Protein AF-A0A0H1ARW0-F1 (afdb_monomer)

Sequence (116 aa):
MEFYGIDRARVIGNCDSQGLGRAGSALSTLRAWNRIRPEHVVELLDKADAAVRADARSLAVRLSRMPWHIQRTVAPALGTNRLVSNAREIAIGSAGRTYVLHCTEGSALTLERISA

Structure (mmCIF, N/CA/C/O backbone):
data_AF-A0A0H1ARW0-F1
#
_entry.id   AF-A0A0H1ARW0-F1
#
loop_
_atom_site.group_PDB
_atom_site.id
_atom_site.type_symbol
_atom_site.label_atom_id
_atom_site.label_alt_id
_atom_site.label_comp_id
_atom_site.label_asym_id
_atom_site.label_entity_id
_atom_site.label_seq_id
_atom_site.pdbx_PDB_ins_code
_atom_site.Cartn_x
_atom_site.Cartn_y
_atom_site.Cartn_z
_atom_site.occupancy
_atom_site.B_iso_or_equiv
_atom_site.auth_seq_id
_atom_site.auth_comp_id
_atom_site.auth_asym_id
_atom_site.auth_atom_id
_atom_site.pdbx_PDB_model_num
ATOM 1 N N . MET A 1 1 ? -2.288 -12.479 -10.396 1.00 62.78 1 MET A N 1
ATOM 2 C CA . MET A 1 1 ? -3.498 -11.628 -10.450 1.00 62.78 1 MET A CA 1
ATOM 3 C C . MET A 1 1 ? -3.053 -10.180 -10.426 1.00 62.78 1 MET A C 1
ATOM 5 O O . MET A 1 1 ? -2.286 -9.824 -9.540 1.00 62.78 1 MET A O 1
ATOM 9 N N . GLU A 1 2 ? -3.499 -9.361 -11.369 1.00 75.06 2 GLU A N 1
ATOM 10 C CA . GLU A 1 2 ? -3.063 -7.964 -11.509 1.00 75.06 2 GLU A CA 1
ATOM 11 C C . GLU A 1 2 ? -3.939 -7.006 -10.685 1.00 75.06 2 GLU A C 1
ATOM 13 O O . GLU A 1 2 ? -5.113 -7.293 -10.442 1.00 75.06 2 GLU A O 1
ATOM 18 N N . PHE A 1 3 ? -3.369 -5.893 -10.220 1.00 75.69 3 PHE A N 1
ATOM 19 C CA . PHE A 1 3 ? -4.089 -4.787 -9.573 1.00 75.69 3 PHE A CA 1
ATOM 20 C C . PHE A 1 3 ? -3.746 -3.481 -10.279 1.00 75.69 3 PHE A C 1
ATOM 22 O O . PHE A 1 3 ? -2.584 -3.230 -10.566 1.00 75.69 3 PHE A O 1
ATOM 29 N N . TYR A 1 4 ? -4.742 -2.670 -10.637 1.00 79.19 4 TYR A N 1
ATOM 30 C CA . TYR A 1 4 ? -4.543 -1.461 -11.458 1.00 79.19 4 TYR A CA 1
ATOM 31 C C . TYR A 1 4 ? -3.784 -1.679 -12.792 1.00 79.19 4 TYR A C 1
ATOM 33 O O . TYR A 1 4 ? -3.185 -0.735 -13.314 1.00 79.19 4 TYR A O 1
ATOM 41 N N . GLY A 1 5 ? -3.801 -2.900 -13.350 1.00 80.19 5 GLY A N 1
ATOM 42 C CA . GLY A 1 5 ? -2.991 -3.281 -14.521 1.00 80.19 5 GLY A CA 1
ATOM 43 C C . GLY A 1 5 ? -1.500 -3.479 -14.210 1.00 80.19 5 GLY A C 1
ATOM 44 O O . GLY A 1 5 ? -0.655 -3.340 -15.090 1.00 80.19 5 GLY A O 1
ATOM 45 N N . ILE A 1 6 ? -1.172 -3.718 -12.939 1.00 83.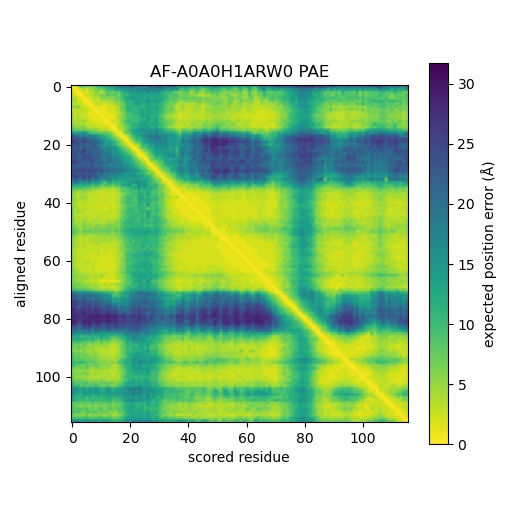00 6 ILE A N 1
ATOM 46 C CA . ILE A 1 6 ? 0.174 -3.957 -12.426 1.00 83.00 6 ILE A CA 1
ATOM 47 C C . ILE A 1 6 ? 0.235 -5.398 -11.930 1.00 83.00 6 ILE A C 1
ATOM 49 O O . ILE A 1 6 ? -0.620 -5.845 -11.157 1.00 83.00 6 ILE A O 1
ATOM 53 N N . ASP A 1 7 ? 1.273 -6.123 -12.336 1.00 84.81 7 ASP A N 1
ATOM 54 C CA . ASP A 1 7 ? 1.489 -7.483 -11.865 1.00 84.81 7 ASP A CA 1
ATOM 55 C C . ASP A 1 7 ? 1.858 -7.499 -10.371 1.00 84.81 7 ASP A C 1
ATOM 57 O O . ASP A 1 7 ? 2.892 -6.967 -9.954 1.00 84.81 7 ASP A O 1
ATOM 61 N N . ARG A 1 8 ? 0.994 -8.117 -9.549 1.00 84.25 8 ARG A N 1
ATOM 62 C CA . ARG A 1 8 ? 1.209 -8.230 -8.096 1.00 84.25 8 ARG A CA 1
ATOM 63 C C . ARG A 1 8 ? 2.512 -8.964 -7.782 1.00 84.25 8 ARG A C 1
ATOM 65 O O . ARG A 1 8 ? 3.231 -8.544 -6.880 1.00 84.25 8 ARG A O 1
ATOM 72 N N . ALA A 1 9 ? 2.817 -10.039 -8.512 1.00 82.12 9 ALA A N 1
ATOM 73 C CA . ALA A 1 9 ? 3.997 -10.858 -8.248 1.00 82.12 9 ALA A CA 1
ATOM 74 C C . ALA A 1 9 ? 5.290 -10.074 -8.507 1.00 82.12 9 ALA A C 1
ATOM 76 O O . ALA A 1 9 ? 6.219 -10.156 -7.709 1.00 82.12 9 ALA A O 1
ATOM 77 N N . ARG A 1 10 ? 5.315 -9.233 -9.545 1.00 83.81 10 ARG A N 1
ATOM 78 C CA . ARG A 1 10 ? 6.409 -8.301 -9.828 1.00 83.81 10 ARG A CA 1
ATOM 79 C C . ARG A 1 10 ? 6.596 -7.279 -8.712 1.00 83.81 10 ARG A C 1
ATOM 81 O O . ARG A 1 10 ? 7.724 -7.049 -8.294 1.00 83.81 10 ARG A O 1
ATOM 88 N N . VAL A 1 11 ? 5.515 -6.678 -8.207 1.00 84.38 11 VAL A N 1
ATOM 89 C CA . VAL A 1 11 ? 5.612 -5.718 -7.091 1.00 84.38 11 VAL A CA 1
ATOM 90 C C . VAL A 1 11 ? 6.170 -6.392 -5.841 1.00 84.38 11 VAL A C 1
ATOM 92 O O . VAL A 1 11 ? 7.070 -5.845 -5.212 1.00 84.38 11 VAL A O 1
ATOM 95 N N . ILE A 1 12 ? 5.686 -7.588 -5.502 1.00 83.75 12 ILE A N 1
ATOM 96 C CA . ILE A 1 12 ? 6.183 -8.362 -4.356 1.00 83.75 12 ILE A CA 1
ATOM 97 C C . ILE A 1 12 ? 7.650 -8.764 -4.563 1.00 83.75 12 ILE A C 1
ATOM 99 O O . ILE A 1 12 ? 8.447 -8.636 -3.641 1.00 83.75 12 ILE A O 1
ATOM 103 N N . GLY A 1 13 ? 8.019 -9.194 -5.772 1.00 82.12 13 GLY A N 1
ATOM 104 C CA . GLY A 1 13 ? 9.380 -9.609 -6.120 1.00 82.12 13 GLY A CA 1
ATOM 105 C C . GLY A 1 13 ? 10.411 -8.479 -6.084 1.00 82.12 13 GLY A C 1
ATOM 106 O O . GLY A 1 13 ? 11.575 -8.736 -5.805 1.00 82.12 13 GLY A O 1
ATOM 107 N N . ASN A 1 14 ? 9.990 -7.229 -6.293 1.00 84.75 14 ASN A N 1
ATOM 108 C CA . ASN A 1 14 ? 10.853 -6.055 -6.124 1.00 84.75 14 ASN A CA 1
ATOM 109 C C . ASN A 1 14 ? 11.056 -5.653 -4.652 1.00 84.75 14 ASN A C 1
ATOM 111 O O . ASN A 1 14 ? 11.781 -4.694 -4.375 1.00 84.75 14 ASN A O 1
ATOM 115 N N . CYS A 1 15 ? 10.387 -6.319 -3.708 1.00 83.12 15 CYS A N 1
ATOM 116 C CA . CYS A 1 15 ? 10.553 -6.025 -2.297 1.00 83.12 15 CYS A CA 1
ATOM 117 C C . CYS A 1 15 ? 11.833 -6.687 -1.768 1.00 83.12 15 CYS A C 1
ATOM 119 O O . CYS A 1 15 ? 11.885 -7.900 -1.589 1.00 83.12 15 CYS A O 1
ATOM 121 N N . ASP A 1 16 ? 12.838 -5.881 -1.443 1.00 75.19 16 ASP A N 1
ATOM 122 C CA . ASP A 1 16 ? 14.126 -6.310 -0.880 1.00 75.19 16 ASP A CA 1
ATOM 123 C C . ASP A 1 16 ? 14.052 -6.561 0.642 1.00 75.19 16 ASP A C 1
ATOM 125 O O . ASP A 1 16 ? 15.052 -6.749 1.328 1.00 75.19 16 ASP A O 1
ATOM 129 N N . SER A 1 17 ? 12.845 -6.562 1.223 1.00 63.72 17 SER A N 1
ATOM 130 C CA . SER A 1 17 ? 12.669 -6.796 2.661 1.00 63.72 17 SER A CA 1
ATOM 131 C C . SER A 1 17 ? 12.912 -8.262 3.005 1.00 63.72 17 SER A C 1
ATOM 133 O O . SER A 1 17 ? 11.985 -9.074 3.024 1.00 63.72 17 SER A O 1
ATOM 135 N N . GLN A 1 18 ? 14.159 -8.610 3.320 1.00 50.19 18 GLN A N 1
ATOM 136 C CA . GLN A 1 18 ? 14.490 -9.891 3.934 1.00 50.19 18 GLN A CA 1
ATOM 137 C C . GLN A 1 18 ? 13.845 -9.998 5.328 1.00 50.19 18 GLN A C 1
ATOM 139 O O . GLN A 1 18 ? 14.379 -9.550 6.335 1.00 50.19 18 GLN A O 1
ATOM 144 N N . GLY A 1 19 ? 12.682 -10.651 5.373 1.00 50.69 19 GLY A N 1
ATOM 145 C CA . GLY A 1 19 ? 12.224 -11.427 6.524 1.00 50.69 19 GLY A CA 1
ATOM 146 C C . GLY A 1 19 ? 11.516 -10.674 7.649 1.00 50.69 19 GLY A C 1
ATOM 147 O O . GLY A 1 19 ? 12.111 -10.391 8.680 1.00 50.69 19 GLY A O 1
ATOM 148 N N . LEU A 1 20 ? 10.188 -10.541 7.554 1.00 49.62 20 LEU A N 1
ATOM 149 C CA . LEU A 1 20 ? 9.325 -10.340 8.726 1.00 49.62 20 LEU A CA 1
ATOM 150 C C . LEU A 1 20 ? 8.020 -11.150 8.607 1.00 49.62 20 LEU A C 1
ATOM 152 O O . LEU A 1 20 ? 6.958 -10.628 8.295 1.00 49.62 20 LEU A O 1
ATOM 156 N N . GLY A 1 21 ? 8.089 -12.455 8.894 1.00 43.59 21 GLY A N 1
ATOM 157 C CA . GLY A 1 21 ? 6.921 -13.290 9.229 1.00 43.59 21 GLY A CA 1
ATOM 158 C C . GLY A 1 21 ? 6.893 -14.661 8.555 1.00 43.59 21 GLY A C 1
ATOM 159 O O . GLY A 1 21 ? 7.537 -14.848 7.537 1.00 43.59 21 GLY A O 1
ATOM 160 N N . ARG A 1 22 ? 6.155 -15.638 9.101 1.00 43.09 22 ARG A N 1
ATOM 161 C CA . ARG A 1 22 ? 5.888 -16.944 8.452 1.00 43.09 22 ARG A CA 1
ATOM 162 C C . ARG A 1 22 ? 4.872 -16.777 7.316 1.00 43.09 22 ARG A C 1
ATOM 164 O O . ARG A 1 22 ? 4.011 -15.906 7.402 1.00 43.09 22 ARG A O 1
ATOM 171 N N . ALA A 1 23 ? 4.980 -17.600 6.275 1.00 42.78 23 ALA A N 1
ATOM 172 C CA . ALA A 1 23 ? 4.009 -17.645 5.184 1.00 42.78 23 ALA A CA 1
ATOM 173 C C . ALA A 1 23 ? 2.638 -18.112 5.714 1.00 42.78 23 ALA A C 1
ATOM 175 O O . ALA A 1 23 ? 2.588 -19.066 6.489 1.00 42.78 23 ALA A O 1
ATOM 176 N N . GLY A 1 24 ? 1.548 -17.444 5.315 1.00 46.88 24 GLY A N 1
ATOM 177 C CA . GLY A 1 24 ? 0.181 -17.953 5.505 1.00 46.88 24 GLY A CA 1
ATOM 178 C C . GLY A 1 24 ? -0.707 -17.290 6.567 1.00 46.88 24 GLY A C 1
ATOM 179 O O . GLY A 1 24 ? -1.763 -17.840 6.863 1.00 46.88 24 GLY A O 1
ATOM 180 N N . SER A 1 25 ? -0.351 -16.137 7.146 1.00 46.81 25 SER A N 1
ATOM 181 C CA . SER A 1 25 ? -1.285 -15.435 8.044 1.00 46.81 25 SER A CA 1
ATOM 182 C C . SER A 1 25 ? -2.167 -14.478 7.251 1.00 46.81 25 SER A C 1
ATOM 184 O O . SER A 1 25 ? -1.674 -13.484 6.731 1.00 46.81 25 SER A O 1
ATOM 186 N N . ALA A 1 26 ? -3.468 -14.756 7.197 1.00 50.66 26 ALA A N 1
ATOM 187 C CA . ALA A 1 26 ? -4.460 -13.786 6.755 1.00 50.66 26 ALA A CA 1
ATOM 188 C C . ALA A 1 26 ? -4.344 -12.491 7.585 1.00 50.66 26 ALA A C 1
ATOM 190 O O . ALA A 1 26 ? -4.073 -12.539 8.792 1.00 50.66 26 ALA A O 1
ATOM 191 N N . LEU A 1 27 ? -4.600 -11.347 6.942 1.00 51.72 27 LEU A N 1
ATOM 192 C CA . LEU A 1 27 ? -4.641 -9.997 7.533 1.00 51.72 27 LEU A CA 1
ATOM 193 C C . LEU A 1 27 ? -5.594 -9.854 8.734 1.00 51.72 27 LEU A C 1
ATOM 195 O O . LEU A 1 27 ? -5.574 -8.848 9.434 1.00 51.72 27 LEU A O 1
ATOM 199 N N . SER A 1 28 ? -6.409 -10.872 8.998 1.00 47.84 28 SER A N 1
ATOM 200 C CA . SER A 1 28 ? -7.492 -10.892 9.978 1.00 47.84 28 SER A CA 1
ATOM 201 C C . SER A 1 28 ? -7.050 -10.970 11.442 1.00 47.84 28 SER A C 1
ATOM 203 O O . SER A 1 28 ? -7.901 -10.893 12.323 1.00 47.84 28 SER A O 1
ATOM 205 N N . THR A 1 29 ? -5.762 -11.168 11.748 1.00 43.91 29 THR A N 1
ATOM 206 C CA . THR A 1 29 ? -5.346 -11.425 13.138 1.00 43.91 29 THR A CA 1
ATOM 207 C C . THR A 1 29 ? -4.527 -10.274 13.711 1.00 43.91 29 THR A C 1
ATOM 209 O O . THR A 1 29 ? -3.351 -10.103 13.391 1.00 43.91 29 THR A O 1
ATOM 212 N N . LEU A 1 30 ? -5.151 -9.558 14.651 1.00 45.38 30 LEU A N 1
ATOM 213 C CA . LEU A 1 30 ? -4.684 -8.432 15.483 1.00 45.38 30 LEU A CA 1
ATOM 214 C C . LEU A 1 30 ? -3.260 -8.548 16.094 1.00 45.38 30 LEU A C 1
ATOM 216 O O . LEU A 1 30 ? -2.760 -7.593 16.676 1.00 45.38 30 LEU A O 1
ATOM 220 N N . ARG A 1 31 ? -2.565 -9.690 15.971 1.00 45.94 31 ARG A N 1
ATOM 221 C CA . ARG A 1 31 ? -1.204 -9.936 16.499 1.00 45.94 31 ARG A CA 1
ATOM 222 C C . ARG A 1 31 ? -0.094 -9.979 15.438 1.00 45.94 31 ARG A C 1
ATOM 224 O O . ARG A 1 31 ? 1.075 -10.099 15.800 1.00 45.94 31 ARG A O 1
ATOM 231 N N . ALA A 1 32 ? -0.420 -9.893 14.146 1.00 49.38 32 ALA A N 1
ATOM 232 C CA . ALA A 1 32 ? 0.549 -10.068 13.058 1.00 49.38 32 ALA A CA 1
ATOM 233 C C . ALA A 1 32 ? 1.263 -8.774 12.608 1.00 49.38 32 ALA A C 1
ATOM 235 O O . ALA A 1 32 ? 2.177 -8.851 11.796 1.00 49.38 32 ALA A O 1
ATOM 236 N N . TRP A 1 33 ? 0.922 -7.596 13.148 1.00 53.53 33 TRP A N 1
ATOM 237 C CA . TRP A 1 33 ? 1.434 -6.301 12.653 1.00 53.53 33 TRP A CA 1
ATOM 238 C C . TRP A 1 33 ? 2.924 -6.031 12.926 1.00 53.53 33 TRP A C 1
ATOM 240 O O . TRP A 1 33 ? 3.533 -5.236 12.224 1.00 53.53 33 TRP A O 1
ATOM 250 N N . ASN A 1 34 ? 3.567 -6.772 13.838 1.00 55.25 34 ASN A N 1
ATOM 251 C CA . ASN A 1 34 ? 5.041 -6.819 13.920 1.00 55.25 34 ASN A CA 1
ATOM 252 C C . ASN A 1 34 ? 5.693 -7.509 12.699 1.00 55.25 34 ASN A C 1
ATOM 254 O O . ASN A 1 34 ? 6.914 -7.634 12.629 1.00 55.25 34 ASN A O 1
ATOM 258 N N . ARG A 1 35 ? 4.883 -8.043 11.778 1.00 65.19 35 ARG A N 1
ATOM 259 C CA . ARG A 1 35 ? 5.275 -8.904 10.659 1.00 65.19 35 ARG A CA 1
ATOM 260 C C . ARG A 1 35 ? 4.529 -8.498 9.383 1.00 65.19 35 ARG A C 1
ATOM 262 O O . ARG A 1 35 ? 3.843 -9.310 8.762 1.00 65.19 35 ARG A O 1
ATOM 269 N N . ILE A 1 36 ? 4.621 -7.215 9.023 1.00 74.00 36 ILE A N 1
ATOM 270 C CA . ILE A 1 36 ? 4.142 -6.734 7.722 1.00 74.00 36 ILE A CA 1
ATOM 271 C C . ILE A 1 36 ? 5.003 -7.348 6.632 1.00 74.00 36 ILE A C 1
ATOM 273 O O . ILE A 1 36 ? 6.230 -7.279 6.675 1.00 74.00 36 ILE A O 1
ATOM 277 N N . ARG A 1 37 ? 4.329 -7.952 5.659 1.00 76.62 37 ARG A N 1
ATOM 278 C CA . ARG A 1 37 ? 4.939 -8.544 4.481 1.00 76.62 37 ARG A CA 1
ATOM 279 C C . ARG A 1 37 ? 4.548 -7.731 3.244 1.00 76.62 37 ARG A C 1
ATOM 281 O O . ARG A 1 37 ? 3.529 -7.032 3.286 1.00 76.62 37 ARG A O 1
ATOM 288 N N . PRO A 1 38 ? 5.314 -7.809 2.146 1.00 80.69 38 PRO A N 1
ATOM 289 C CA . PRO A 1 38 ? 4.988 -7.092 0.919 1.00 80.69 38 PRO A CA 1
ATOM 290 C C . PRO A 1 38 ? 3.587 -7.389 0.379 1.00 80.69 38 PRO A C 1
ATOM 292 O O . PRO A 1 38 ? 2.950 -6.492 -0.167 1.00 80.69 38 PRO A O 1
ATOM 295 N N . GLU A 1 39 ? 3.068 -8.602 0.577 1.00 82.81 39 GLU A N 1
ATOM 296 C CA . GLU A 1 39 ? 1.721 -8.974 0.137 1.00 82.81 39 GLU A CA 1
ATOM 297 C C . GLU A 1 39 ? 0.642 -8.128 0.829 1.00 82.81 39 GLU A C 1
ATOM 299 O O . GLU A 1 39 ? -0.316 -7.706 0.186 1.00 82.81 39 GLU A O 1
ATOM 304 N N . HIS A 1 40 ? 0.829 -7.806 2.114 1.00 80.81 40 HIS A N 1
ATOM 305 C CA . HIS A 1 40 ? -0.100 -6.968 2.876 1.00 80.81 40 HIS A CA 1
ATOM 306 C C . HIS A 1 40 ? -0.115 -5.525 2.372 1.00 80.81 40 HIS A C 1
ATOM 308 O O . HIS A 1 40 ? -1.172 -4.907 2.290 1.00 80.81 40 HIS A O 1
ATOM 314 N N . VAL A 1 41 ? 1.051 -4.991 2.004 1.00 83.06 41 VAL A N 1
ATOM 315 C CA . VAL A 1 41 ? 1.154 -3.653 1.410 1.00 83.06 41 VAL A CA 1
ATOM 316 C C . VAL A 1 41 ? 0.421 -3.612 0.074 1.00 83.06 41 VAL A C 1
ATOM 318 O O . VAL A 1 41 ? -0.355 -2.696 -0.175 1.00 83.06 41 VAL A O 1
ATOM 321 N N . VAL A 1 42 ? 0.633 -4.615 -0.779 1.00 86.38 42 VAL A N 1
ATOM 322 C CA . VAL A 1 42 ? -0.045 -4.698 -2.077 1.00 86.38 42 VAL A CA 1
ATOM 323 C C . VAL A 1 42 ? -1.558 -4.821 -1.902 1.00 86.38 42 VAL A C 1
ATOM 325 O O . VAL A 1 42 ? -2.298 -4.150 -2.617 1.00 86.38 42 VAL A O 1
ATOM 328 N N . GLU A 1 43 ? -2.025 -5.611 -0.931 1.00 85.19 43 GLU A N 1
ATOM 329 C CA . GLU A 1 43 ? -3.453 -5.709 -0.619 1.00 85.19 43 GLU A CA 1
ATOM 330 C C . GLU A 1 43 ? -4.036 -4.370 -0.137 1.00 85.19 43 GLU A C 1
ATOM 332 O O . GLU A 1 43 ? -5.131 -4.003 -0.554 1.00 85.19 43 GLU A O 1
ATOM 337 N N . LEU A 1 44 ? -3.301 -3.599 0.672 1.00 84.75 44 LEU A N 1
ATOM 338 C CA . LEU A 1 44 ? -3.737 -2.268 1.114 1.00 84.75 44 LEU A CA 1
ATOM 339 C C . LEU A 1 44 ? -3.831 -1.259 -0.029 1.00 84.75 44 LEU A C 1
ATOM 341 O O . LEU A 1 44 ? -4.762 -0.460 -0.067 1.00 84.75 44 LEU A O 1
ATOM 345 N N . LEU A 1 45 ? -2.886 -1.299 -0.969 1.00 86.62 45 LEU A N 1
ATOM 346 C CA . LEU A 1 45 ? -2.926 -0.434 -2.148 1.00 86.62 45 LEU A CA 1
ATOM 347 C C . LEU A 1 45 ? -4.087 -0.812 -3.076 1.00 86.62 45 LEU A C 1
ATOM 349 O O . LEU A 1 45 ? -4.737 0.064 -3.646 1.00 86.62 45 LEU A O 1
ATOM 353 N N . ASP A 1 46 ? -4.363 -2.106 -3.220 1.00 86.25 46 ASP A N 1
ATOM 354 C CA . ASP A 1 46 ? -5.475 -2.625 -4.019 1.00 86.25 46 ASP A CA 1
ATOM 355 C C . ASP A 1 46 ? -6.8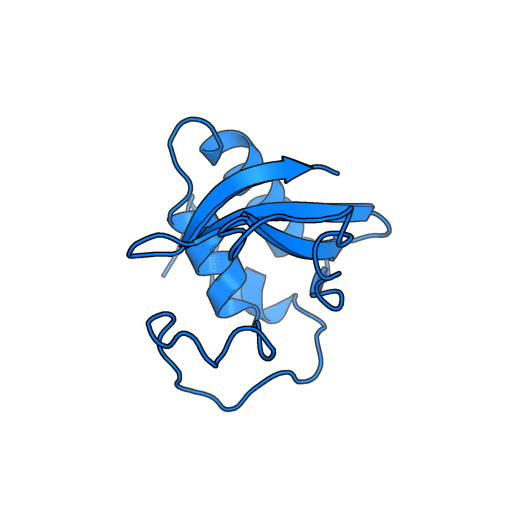44 -2.288 -3.408 1.00 86.25 46 ASP A C 1
ATOM 357 O O . ASP A 1 46 ? -7.753 -1.871 -4.123 1.00 86.25 46 ASP A O 1
ATOM 361 N N . LYS A 1 47 ? -6.973 -2.387 -2.080 1.00 85.31 47 LYS A N 1
ATOM 362 C CA . LYS A 1 47 ? -8.197 -2.057 -1.332 1.00 85.31 47 LYS A CA 1
ATOM 363 C C . LYS A 1 47 ? -8.329 -0.576 -0.974 1.00 85.31 47 LYS A C 1
ATOM 365 O O . LYS A 1 47 ? -9.225 -0.220 -0.216 1.00 85.31 47 LYS A O 1
ATOM 370 N N . ALA A 1 48 ? -7.460 0.285 -1.501 1.00 84.62 48 ALA A N 1
ATOM 371 C CA . ALA A 1 48 ? -7.507 1.711 -1.224 1.00 84.62 48 ALA A CA 1
ATOM 372 C C . ALA A 1 48 ? -8.851 2.332 -1.653 1.00 84.62 48 ALA A C 1
ATOM 374 O O . ALA A 1 48 ? -9.358 2.107 -2.766 1.00 84.62 48 ALA A O 1
ATOM 375 N N . ASP A 1 49 ? -9.398 3.164 -0.770 1.00 83.31 49 ASP A N 1
ATOM 376 C CA . ASP A 1 49 ? -10.602 3.940 -1.033 1.00 83.31 49 ASP A CA 1
ATOM 377 C C . ASP A 1 49 ? -10.427 4.892 -2.214 1.00 83.31 49 ASP A C 1
ATOM 379 O O . ASP A 1 49 ? -9.317 5.279 -2.586 1.00 83.31 49 ASP A O 1
ATOM 383 N N . ALA A 1 50 ? -11.546 5.308 -2.813 1.00 82.75 50 ALA A N 1
ATOM 384 C CA . ALA A 1 50 ? -11.538 6.166 -3.999 1.00 82.75 50 ALA A CA 1
ATOM 385 C C . ALA A 1 50 ? -10.738 7.467 -3.795 1.00 82.75 50 ALA A C 1
ATOM 387 O O . ALA A 1 50 ? -10.092 7.927 -4.735 1.00 82.75 50 ALA A O 1
ATOM 388 N N . ALA A 1 51 ? -10.736 8.005 -2.571 1.00 82.38 51 ALA A N 1
ATOM 389 C CA . ALA A 1 51 ? -9.999 9.210 -2.201 1.00 82.38 51 ALA A CA 1
ATOM 390 C C . ALA A 1 51 ? -8.470 9.048 -2.295 1.00 82.38 51 ALA A C 1
ATOM 392 O O . ALA A 1 51 ? -7.785 9.999 -2.649 1.00 82.38 51 ALA A O 1
ATOM 393 N N . VAL A 1 52 ? -7.940 7.848 -2.027 1.00 86.25 52 VAL A N 1
ATOM 394 C CA . VAL A 1 52 ? -6.489 7.562 -1.971 1.00 86.25 52 VAL A CA 1
ATOM 395 C C . VAL A 1 52 ? -6.042 6.679 -3.138 1.00 86.25 52 VAL A C 1
ATOM 397 O O . VAL A 1 52 ? -4.858 6.424 -3.338 1.00 86.25 52 VAL A O 1
ATOM 400 N N . ARG A 1 53 ? -6.982 6.212 -3.965 1.00 87.38 53 ARG A N 1
ATOM 401 C CA . ARG A 1 53 ? -6.726 5.295 -5.081 1.00 87.38 53 ARG A CA 1
ATOM 402 C C . ARG A 1 53 ? -5.699 5.829 -6.077 1.00 87.38 53 ARG A C 1
ATOM 404 O O . ARG A 1 53 ? -4.911 5.050 -6.611 1.00 87.38 53 ARG A O 1
ATOM 411 N N . ALA A 1 54 ? -5.701 7.135 -6.343 1.00 86.38 54 ALA A N 1
ATOM 412 C CA . ALA A 1 54 ? -4.745 7.759 -7.257 1.00 86.38 54 ALA A CA 1
ATOM 413 C C . ALA A 1 54 ? -3.305 7.685 -6.714 1.00 86.38 54 ALA A C 1
ATOM 415 O O . ALA A 1 54 ? -2.388 7.284 -7.441 1.00 86.38 54 ALA A O 1
ATOM 416 N N . ASP A 1 55 ? -3.118 7.989 -5.429 1.00 87.00 55 ASP A N 1
ATOM 417 C CA . ASP A 1 55 ? -1.831 7.869 -4.743 1.00 87.00 55 ASP A CA 1
ATOM 418 C C . ASP A 1 55 ? -1.404 6.407 -4.611 1.00 87.00 55 ASP A C 1
ATOM 420 O O . ASP A 1 55 ? -0.262 6.063 -4.917 1.00 87.00 55 ASP A O 1
ATOM 424 N N . ALA A 1 56 ? -2.336 5.520 -4.253 1.00 88.19 56 ALA A N 1
ATOM 425 C CA . ALA A 1 56 ? -2.084 4.090 -4.132 1.00 88.19 56 ALA A CA 1
ATOM 426 C C . ALA A 1 56 ? -1.632 3.482 -5.465 1.00 88.19 56 ALA A C 1
ATOM 428 O O . ALA A 1 56 ? -0.660 2.726 -5.509 1.00 88.19 56 ALA A O 1
ATOM 429 N N . ARG A 1 57 ? -2.275 3.869 -6.574 1.00 89.69 57 ARG A N 1
ATOM 430 C CA . ARG A 1 57 ? -1.868 3.475 -7.926 1.00 89.69 57 ARG A CA 1
ATOM 431 C C . ARG A 1 57 ? -0.488 4.023 -8.279 1.00 89.69 57 ARG A C 1
ATOM 433 O O . ARG A 1 57 ? 0.338 3.285 -8.809 1.00 89.69 57 ARG A O 1
ATOM 440 N N . SER A 1 58 ? -0.224 5.296 -7.996 1.00 89.06 58 SER A N 1
ATOM 441 C CA . SER A 1 58 ? 1.066 5.931 -8.297 1.00 89.06 58 SER A CA 1
ATOM 442 C C . SER A 1 58 ? 2.213 5.273 -7.530 1.00 89.06 58 SER A C 1
ATOM 444 O O . SER A 1 58 ? 3.272 4.993 -8.102 1.00 89.06 58 SER A O 1
ATOM 446 N N . LEU A 1 59 ? 1.981 4.957 -6.254 1.00 88.25 59 LEU A N 1
ATOM 447 C CA . LEU A 1 59 ? 2.915 4.205 -5.432 1.00 88.25 59 LEU A CA 1
ATOM 448 C C . LEU A 1 59 ? 3.097 2.787 -5.983 1.00 88.25 59 LEU A C 1
ATOM 450 O O . LEU A 1 59 ? 4.227 2.385 -6.233 1.00 88.25 59 LEU A O 1
ATOM 454 N N . ALA A 1 60 ? 2.019 2.063 -6.286 1.00 88.75 60 ALA A N 1
ATOM 455 C CA . ALA A 1 60 ? 2.086 0.718 -6.859 1.00 88.75 60 ALA A CA 1
ATOM 456 C C . ALA A 1 60 ? 2.902 0.655 -8.162 1.00 88.75 60 ALA A C 1
ATOM 458 O O . ALA A 1 60 ? 3.740 -0.234 -8.327 1.00 88.75 60 ALA A O 1
ATOM 459 N N . VAL A 1 61 ? 2.720 1.622 -9.072 1.00 90.00 61 VAL A N 1
ATOM 460 C CA . VAL A 1 61 ? 3.516 1.712 -10.309 1.00 90.00 61 VAL A CA 1
ATOM 461 C C . VAL A 1 61 ? 4.996 1.872 -9.978 1.00 90.00 61 VAL A C 1
ATOM 463 O O . VAL A 1 61 ? 5.836 1.215 -10.594 1.00 90.00 61 VAL A O 1
ATOM 466 N N . ARG A 1 62 ? 5.335 2.704 -8.991 1.00 89.00 62 ARG A N 1
ATOM 467 C CA . ARG A 1 62 ? 6.721 2.892 -8.552 1.00 89.00 62 ARG A CA 1
ATOM 468 C C . ARG A 1 62 ? 7.308 1.609 -7.967 1.00 89.00 62 ARG A C 1
ATOM 470 O O . ARG A 1 62 ? 8.365 1.186 -8.427 1.00 89.00 62 ARG A O 1
ATOM 477 N N . LEU A 1 63 ? 6.603 0.957 -7.042 1.00 88.81 63 LEU A N 1
ATOM 478 C CA . LEU A 1 63 ? 7.040 -0.305 -6.429 1.00 88.81 63 LEU A CA 1
ATOM 479 C C . LEU A 1 63 ? 7.190 -1.431 -7.475 1.00 88.81 63 LEU A C 1
ATOM 481 O O . LEU A 1 63 ? 8.039 -2.306 -7.343 1.00 88.81 63 LEU A O 1
ATOM 485 N N . SER A 1 64 ? 6.420 -1.388 -8.5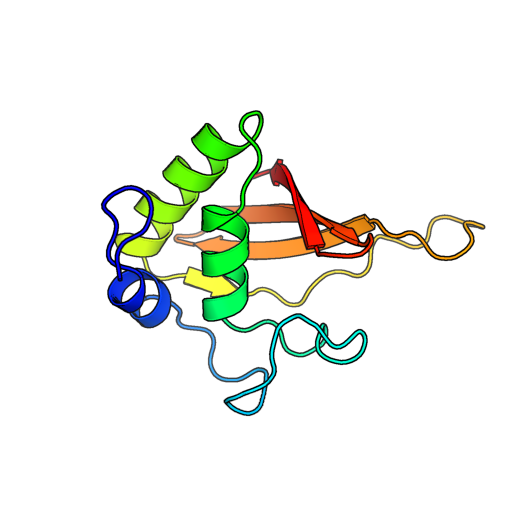68 1.00 88.62 64 SER A N 1
ATOM 486 C CA . SER A 1 64 ? 6.546 -2.346 -9.681 1.00 88.62 64 SER A CA 1
ATOM 487 C C . SER A 1 64 ? 7.786 -2.148 -10.558 1.00 88.62 64 SER A C 1
ATOM 489 O O . SER A 1 64 ? 8.168 -3.059 -11.294 1.00 88.62 64 SER A O 1
ATOM 491 N N . ARG A 1 65 ? 8.405 -0.964 -10.505 1.00 87.75 65 ARG A N 1
ATOM 492 C CA . ARG A 1 65 ? 9.543 -0.577 -11.355 1.00 87.75 65 ARG A CA 1
ATOM 493 C C . ARG A 1 65 ? 10.853 -0.457 -10.591 1.00 87.75 65 ARG A C 1
ATOM 495 O O . ARG A 1 65 ? 11.908 -0.509 -11.210 1.00 87.75 65 ARG A O 1
ATOM 502 N N . MET A 1 66 ? 10.786 -0.233 -9.284 1.00 86.38 66 MET A N 1
ATOM 503 C CA . MET A 1 66 ? 11.941 0.058 -8.445 1.00 86.38 66 MET A CA 1
ATOM 504 C C . MET A 1 66 ? 11.981 -0.892 -7.251 1.00 86.38 66 MET A C 1
ATOM 506 O O . MET A 1 66 ? 10.919 -1.233 -6.721 1.00 86.38 66 MET A O 1
ATOM 510 N N . PRO A 1 67 ? 13.184 -1.272 -6.787 1.00 84.94 67 PRO A N 1
ATOM 511 C CA . PRO A 1 67 ? 13.316 -2.005 -5.545 1.00 84.94 67 PRO A CA 1
ATOM 512 C C . PRO A 1 67 ? 12.772 -1.169 -4.388 1.00 84.94 67 PRO A C 1
ATOM 514 O O . PRO A 1 67 ? 12.890 0.067 -4.354 1.00 84.94 67 PRO A O 1
ATOM 517 N N . TRP A 1 68 ? 12.144 -1.849 -3.442 1.00 88.00 68 TRP A N 1
ATOM 518 C CA . TRP A 1 68 ? 11.540 -1.212 -2.284 1.00 88.00 68 TRP A CA 1
ATOM 519 C C . TRP A 1 68 ? 11.645 -2.096 -1.052 1.00 88.00 68 TRP A C 1
ATOM 521 O O . TRP A 1 68 ? 11.882 -3.293 -1.152 1.00 88.00 68 TRP A O 1
ATOM 531 N N . HIS A 1 69 ? 11.479 -1.513 0.126 1.00 84.94 69 HIS A N 1
ATOM 532 C CA . HIS A 1 69 ? 11.476 -2.256 1.375 1.00 84.94 69 HIS A CA 1
ATOM 533 C C . HIS A 1 69 ? 10.516 -1.641 2.389 1.00 84.94 69 HIS A C 1
ATOM 535 O O . HIS A 1 69 ? 10.239 -0.442 2.370 1.00 84.94 69 HIS A O 1
ATOM 541 N N . ILE A 1 70 ? 10.011 -2.472 3.291 1.00 82.69 70 ILE A N 1
ATOM 542 C CA . ILE A 1 70 ? 9.194 -2.061 4.422 1.00 82.69 70 ILE A CA 1
ATOM 543 C C . ILE A 1 70 ? 10.149 -1.623 5.525 1.00 82.69 70 ILE A C 1
ATOM 545 O O . ILE A 1 70 ? 10.975 -2.398 6.006 1.00 82.69 70 ILE A O 1
ATOM 549 N N . GLN A 1 71 ? 10.042 -0.364 5.922 1.00 78.31 71 GLN A N 1
ATOM 550 C CA . GLN A 1 71 ? 10.773 0.162 7.062 1.00 78.31 71 GLN A CA 1
ATOM 551 C C . GLN A 1 71 ? 10.008 -0.180 8.341 1.00 78.31 71 GLN A C 1
ATOM 553 O O . GLN A 1 71 ? 8.777 -0.262 8.347 1.00 78.31 71 GLN A O 1
ATOM 558 N N . ARG A 1 72 ? 10.746 -0.421 9.433 1.00 64.88 72 ARG A N 1
ATOM 559 C CA . ARG A 1 72 ? 10.157 -0.770 10.731 1.00 64.88 72 ARG A CA 1
ATOM 560 C C . ARG A 1 72 ? 9.119 0.293 11.096 1.00 64.88 72 ARG A C 1
ATOM 562 O O . ARG A 1 72 ? 9.460 1.465 11.217 1.00 64.88 72 ARG A O 1
ATOM 569 N N . THR A 1 73 ? 7.866 -0.136 11.238 1.00 60.94 73 THR A N 1
ATOM 570 C CA . THR A 1 73 ? 6.724 0.707 11.605 1.00 60.94 73 THR A CA 1
ATOM 571 C C . THR A 1 73 ? 7.074 1.504 12.856 1.00 60.94 73 THR A C 1
ATOM 573 O O . THR A 1 73 ? 7.294 0.920 13.922 1.00 60.94 73 THR A O 1
ATOM 576 N N . VAL A 1 74 ? 7.168 2.826 12.723 1.00 49.47 74 VAL A N 1
ATOM 577 C CA . VAL A 1 74 ? 7.324 3.722 13.866 1.00 49.47 74 VAL A CA 1
ATOM 578 C C . VAL A 1 74 ? 5.984 3.690 14.590 1.00 49.47 74 VAL A C 1
ATOM 580 O O . VAL A 1 74 ? 4.948 3.965 13.989 1.00 49.47 74 VAL A O 1
ATOM 583 N N . ALA A 1 75 ? 5.971 3.262 15.854 1.00 50.78 75 ALA A N 1
ATOM 584 C CA . ALA A 1 75 ? 4.772 3.417 16.667 1.00 50.78 75 ALA A CA 1
ATOM 585 C C . ALA A 1 75 ? 4.405 4.910 16.653 1.00 50.78 75 ALA A C 1
ATOM 587 O O . ALA A 1 75 ? 5.315 5.720 16.855 1.00 50.78 75 ALA A O 1
ATOM 588 N N . PRO A 1 76 ? 3.134 5.286 16.405 1.00 51.38 76 PRO A N 1
ATOM 589 C CA . PRO A 1 76 ? 2.747 6.690 16.413 1.00 51.38 76 PRO A CA 1
ATOM 590 C C . PRO A 1 76 ? 3.225 7.285 17.736 1.00 51.38 76 PRO A C 1
ATOM 592 O O . PRO A 1 76 ? 2.960 6.708 18.795 1.00 51.38 76 PRO A O 1
ATOM 595 N N . ALA A 1 77 ? 4.018 8.358 17.660 1.00 46.59 77 ALA A N 1
ATOM 596 C CA . ALA A 1 77 ? 4.646 8.970 18.822 1.00 46.59 77 ALA A CA 1
ATOM 597 C C . ALA A 1 77 ? 3.573 9.182 19.898 1.00 46.59 77 ALA A C 1
ATOM 599 O O . ALA A 1 77 ? 2.611 9.920 19.686 1.00 46.59 77 ALA A O 1
ATOM 600 N N . LEU A 1 78 ? 3.703 8.464 21.018 1.00 46.50 78 LEU A N 1
ATOM 601 C CA . LEU A 1 78 ? 2.775 8.498 22.146 1.00 46.50 78 LEU A CA 1
ATOM 602 C C . LEU A 1 78 ? 2.905 9.850 22.857 1.00 46.50 78 LEU A C 1
ATOM 604 O O . LEU A 1 78 ? 3.479 9.961 23.936 1.00 46.50 78 LEU A O 1
ATOM 608 N N . GLY A 1 79 ? 2.370 10.893 22.229 1.00 43.72 79 GLY A N 1
ATOM 609 C CA . GLY A 1 79 ? 1.996 12.126 22.893 1.00 43.72 79 GLY A CA 1
ATOM 610 C C . GLY A 1 79 ? 0.786 11.831 23.767 1.00 43.72 79 GLY A C 1
ATOM 611 O O . GLY A 1 79 ? -0.327 11.719 23.269 1.00 43.72 79 GLY A O 1
ATOM 612 N N . THR A 1 80 ? 1.057 11.622 25.051 1.00 45.72 80 THR A N 1
ATOM 613 C CA . THR A 1 80 ? 0.176 11.849 26.202 1.00 45.72 80 THR A CA 1
ATOM 614 C C . THR A 1 80 ? -1.314 11.514 25.995 1.00 45.72 80 THR A C 1
ATOM 616 O O . THR A 1 80 ? -2.091 12.306 25.474 1.00 45.72 80 THR A O 1
ATOM 619 N N . ASN A 1 81 ? -1.735 10.378 26.562 1.00 40.59 81 ASN A N 1
ATOM 620 C CA . ASN A 1 81 ? -3.108 10.150 27.034 1.00 40.59 81 ASN A CA 1
ATOM 621 C C . ASN A 1 81 ? -4.215 9.924 25.975 1.00 40.59 81 ASN A C 1
ATOM 623 O O . ASN A 1 81 ? -5.279 10.539 26.043 1.00 40.59 81 ASN A O 1
ATOM 627 N N . ARG A 1 82 ? -4.027 8.990 25.031 1.00 43.31 82 ARG A N 1
ATOM 628 C CA . ARG A 1 82 ? -5.139 8.475 24.207 1.00 43.31 82 ARG A CA 1
ATOM 629 C C . ARG A 1 82 ? -5.284 6.963 24.344 1.00 43.31 82 ARG A C 1
ATOM 631 O O . ARG A 1 82 ? -4.370 6.211 24.012 1.00 43.31 82 ARG A O 1
ATOM 638 N N . LEU A 1 83 ? -6.450 6.541 24.840 1.00 47.78 83 LEU A N 1
ATOM 639 C CA . LEU A 1 83 ? -6.930 5.164 24.765 1.00 47.78 83 LEU A CA 1
ATOM 640 C C . LEU A 1 83 ? -6.769 4.660 23.325 1.00 47.78 83 LEU A C 1
ATOM 642 O O . LEU A 1 83 ? -7.271 5.308 22.414 1.00 47.78 83 LEU A O 1
ATOM 646 N N . VAL A 1 84 ? -6.049 3.547 23.154 1.00 50.38 84 VAL A N 1
ATOM 647 C CA . VAL A 1 84 ? -5.967 2.705 21.943 1.00 50.38 84 VAL A CA 1
ATOM 648 C C . VAL A 1 84 ? -6.211 3.480 20.635 1.00 50.38 84 VAL A C 1
ATOM 650 O O . VAL A 1 84 ? -7.291 3.426 20.055 1.00 50.38 84 VAL A O 1
ATOM 653 N N . SER A 1 85 ? -5.213 4.236 20.164 1.00 56.56 85 SER A N 1
ATOM 654 C CA . SER A 1 85 ? -5.291 4.838 18.829 1.00 56.56 85 SER A CA 1
ATOM 655 C C . SER A 1 85 ? -5.340 3.735 17.771 1.00 56.56 85 SER A C 1
ATOM 657 O O . SER A 1 85 ? -4.372 2.999 17.589 1.00 56.56 85 SER A O 1
ATOM 659 N N . ASN A 1 86 ? -6.449 3.681 17.036 1.00 66.31 86 ASN A N 1
ATOM 660 C CA . ASN A 1 86 ? -6.629 2.821 15.865 1.00 66.31 86 ASN A CA 1
ATOM 661 C C . ASN A 1 86 ? -5.798 3.282 14.651 1.00 66.31 86 ASN A C 1
ATOM 663 O O . ASN A 1 86 ? -5.775 2.612 13.627 1.00 66.31 86 ASN A O 1
ATOM 667 N N . ALA A 1 87 ? -5.118 4.427 14.736 1.00 68.44 87 ALA A N 1
ATOM 668 C CA . ALA A 1 87 ? -4.241 4.916 13.681 1.00 68.44 87 ALA A CA 1
ATOM 669 C C . ALA A 1 87 ? -2.917 4.131 13.648 1.00 68.44 87 ALA A C 1
ATOM 671 O O . ALA A 1 87 ? -2.256 3.938 14.672 1.00 68.44 87 ALA A O 1
ATOM 672 N N . ARG A 1 88 ? -2.520 3.703 12.450 1.00 75.56 88 ARG A N 1
ATOM 673 C CA . ARG A 1 88 ? -1.322 2.915 12.151 1.00 75.56 88 ARG A CA 1
ATOM 674 C C . ARG A 1 88 ? -0.551 3.554 11.007 1.00 75.56 88 ARG A C 1
ATOM 676 O O . ARG A 1 88 ? -1.141 4.139 10.107 1.00 75.56 88 ARG A O 1
ATOM 683 N N . GLU A 1 89 ? 0.767 3.413 11.020 1.00 79.19 89 GLU A N 1
ATOM 684 C CA . GLU A 1 89 ? 1.645 3.993 10.003 1.00 79.19 89 GLU A CA 1
ATOM 685 C C . GLU A 1 89 ? 2.614 2.922 9.495 1.00 79.19 89 GLU A C 1
ATOM 687 O O . GLU A 1 89 ? 3.301 2.271 10.284 1.00 79.19 89 GLU A O 1
ATOM 692 N N . ILE A 1 90 ? 2.656 2.717 8.175 1.00 81.06 90 ILE A N 1
ATOM 693 C CA . ILE A 1 90 ? 3.583 1.792 7.512 1.00 81.06 90 ILE A CA 1
ATOM 694 C C . ILE A 1 90 ? 4.532 2.610 6.650 1.00 81.06 90 ILE A C 1
ATOM 696 O O . ILE A 1 90 ? 4.112 3.229 5.676 1.00 81.06 90 ILE A O 1
ATOM 700 N N . ALA A 1 91 ? 5.814 2.601 7.002 1.00 84.12 91 ALA A N 1
ATOM 701 C CA . ALA A 1 91 ? 6.846 3.275 6.231 1.00 84.12 91 ALA A CA 1
ATOM 702 C C . ALA A 1 91 ? 7.408 2.342 5.147 1.00 84.12 91 ALA A C 1
ATOM 704 O O . ALA A 1 91 ? 7.715 1.176 5.402 1.00 84.12 91 ALA A O 1
ATOM 705 N N . ILE A 1 92 ? 7.552 2.860 3.932 1.00 86.31 92 ILE A N 1
ATOM 706 C CA . ILE A 1 92 ? 8.053 2.152 2.756 1.00 86.31 92 ILE A CA 1
ATOM 707 C C . ILE A 1 92 ? 9.179 2.963 2.133 1.00 86.31 92 ILE A C 1
ATOM 709 O O . ILE A 1 92 ? 8.957 4.067 1.646 1.00 86.31 92 ILE A O 1
ATOM 713 N N . GLY A 1 93 ? 10.375 2.391 2.084 1.00 85.25 93 GLY A N 1
ATOM 714 C CA . GLY A 1 93 ? 11.497 2.957 1.348 1.00 85.25 93 GLY A CA 1
ATOM 715 C C . GLY A 1 93 ? 11.491 2.486 -0.104 1.00 85.25 93 GLY A C 1
ATOM 716 O O . GLY A 1 93 ? 11.451 1.287 -0.362 1.00 85.25 93 GLY A O 1
ATOM 717 N N . SER A 1 94 ? 11.576 3.400 -1.068 1.00 85.75 94 SER A N 1
ATOM 718 C CA . SER A 1 94 ? 11.819 3.076 -2.480 1.00 85.75 94 SER A CA 1
ATOM 719 C C . SER A 1 94 ? 12.661 4.168 -3.134 1.00 85.75 94 SER A C 1
ATOM 721 O O . SER A 1 94 ? 12.313 5.346 -3.069 1.00 85.75 94 SER A O 1
ATOM 723 N N . ALA A 1 95 ? 13.780 3.783 -3.759 1.00 81.25 95 ALA A N 1
ATOM 724 C CA . ALA A 1 95 ? 14.675 4.687 -4.494 1.00 81.25 95 ALA A CA 1
ATOM 725 C C . ALA A 1 95 ? 15.068 5.974 -3.725 1.00 81.25 95 ALA A C 1
ATOM 727 O O . ALA A 1 95 ? 15.046 7.073 -4.277 1.00 81.25 95 ALA A O 1
ATOM 728 N N . GLY A 1 96 ? 15.387 5.843 -2.432 1.00 79.00 96 GLY A N 1
ATOM 729 C CA . GLY A 1 96 ? 15.794 6.967 -1.576 1.00 79.00 96 GLY A CA 1
ATOM 730 C C . GLY A 1 96 ? 14.651 7.870 -1.095 1.00 79.00 96 GLY A C 1
ATOM 731 O O . GLY A 1 96 ? 14.919 8.884 -0.460 1.00 79.00 96 GLY A O 1
ATOM 732 N N . ARG A 1 97 ? 13.389 7.517 -1.373 1.00 84.62 97 ARG A N 1
ATOM 733 C CA . ARG A 1 97 ? 12.198 8.167 -0.807 1.00 84.62 97 ARG A CA 1
ATOM 734 C C . ARG A 1 97 ? 11.515 7.256 0.201 1.00 84.62 97 ARG A C 1
ATOM 736 O O . ARG A 1 97 ? 11.477 6.042 -0.007 1.00 84.62 97 ARG A O 1
ATOM 743 N N . THR A 1 98 ? 10.936 7.852 1.237 1.00 85.69 98 THR A N 1
ATOM 744 C CA . THR A 1 98 ? 10.145 7.140 2.240 1.00 85.69 98 THR A CA 1
ATOM 745 C C . THR A 1 98 ? 8.689 7.548 2.116 1.00 85.69 98 THR A C 1
ATOM 747 O O . THR A 1 98 ? 8.349 8.704 2.305 1.00 85.69 98 THR A O 1
ATOM 750 N N . TYR A 1 99 ? 7.825 6.583 1.836 1.00 87.25 99 TYR A N 1
ATOM 751 C CA . TYR A 1 99 ? 6.383 6.759 1.804 1.00 87.25 99 TYR A CA 1
ATOM 752 C C . TYR A 1 99 ? 5.775 6.248 3.105 1.00 87.25 99 TYR A C 1
ATOM 754 O O . TYR A 1 99 ? 6.102 5.147 3.537 1.00 87.25 99 TYR A O 1
ATOM 762 N N . VAL A 1 100 ? 4.873 7.005 3.719 1.00 87.25 100 VAL A N 1
ATOM 763 C CA . VAL A 1 100 ? 4.152 6.596 4.929 1.00 87.25 100 VAL A CA 1
ATOM 764 C 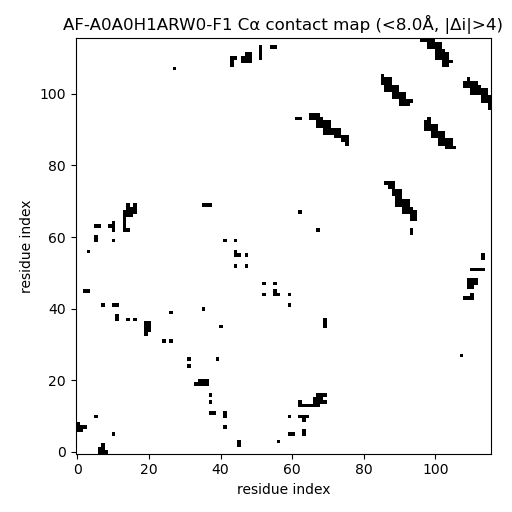C . VAL A 1 100 ? 2.692 6.352 4.580 1.00 87.25 100 VAL A C 1
ATOM 766 O O . VAL A 1 100 ? 1.966 7.269 4.203 1.00 87.25 100 VAL A O 1
ATOM 769 N N . LEU A 1 101 ? 2.256 5.104 4.707 1.00 86.56 101 LEU A N 1
ATOM 770 C CA . LEU A 1 101 ? 0.865 4.703 4.558 1.00 86.56 101 LEU A CA 1
ATOM 771 C C . LEU A 1 101 ? 0.205 4.850 5.920 1.00 86.56 101 LEU A C 1
ATOM 773 O O . LEU A 1 101 ? 0.500 4.084 6.839 1.00 86.56 101 LEU A O 1
ATOM 777 N N . HIS A 1 102 ? -0.687 5.823 6.051 1.00 85.25 102 HIS A N 1
ATOM 778 C CA . HIS A 1 102 ? -1.468 5.978 7.264 1.00 85.25 102 HIS A CA 1
ATOM 779 C C . HIS A 1 102 ? -2.757 5.190 7.1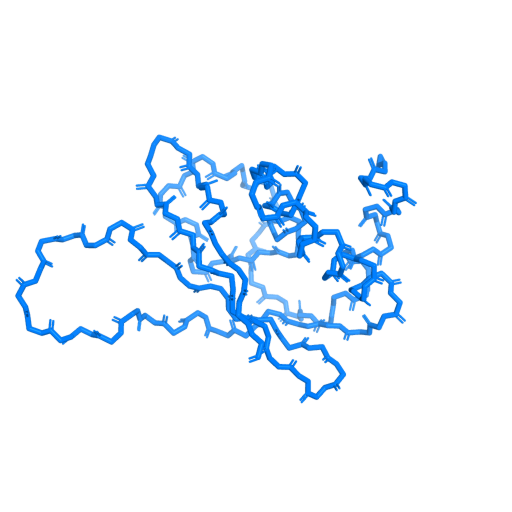05 1.00 85.25 102 HIS A C 1
ATOM 781 O O . HIS A 1 102 ? -3.553 5.423 6.193 1.00 85.25 102 HIS A O 1
ATOM 787 N N . CYS A 1 103 ? -2.928 4.235 7.999 1.00 80.81 103 CYS A N 1
ATOM 788 C CA . CYS A 1 103 ? -4.016 3.290 7.989 1.00 80.81 103 CYS A CA 1
ATOM 789 C C . CYS A 1 103 ? -4.827 3.436 9.274 1.00 80.81 103 CYS A C 1
ATOM 791 O O . CYS A 1 103 ? -4.267 3.740 10.328 1.00 80.81 103 CYS A O 1
ATOM 793 N N . THR A 1 104 ? -6.125 3.173 9.207 1.00 78.06 104 THR A N 1
ATOM 794 C CA . THR A 1 104 ? -6.983 3.096 10.392 1.00 78.06 104 THR A CA 1
ATOM 795 C C . THR A 1 104 ? -7.437 1.655 10.604 1.00 78.06 104 THR A C 1
ATOM 797 O O . THR A 1 104 ? -7.844 0.964 9.672 1.00 78.06 104 THR A O 1
ATOM 800 N N . GLU A 1 105 ? -7.327 1.189 11.844 1.00 70.19 105 GLU A N 1
ATOM 801 C CA . GLU A 1 105 ? -7.712 -0.141 12.306 1.00 70.19 105 GLU A CA 1
ATOM 802 C C . GLU A 1 105 ? -9.172 -0.113 12.789 1.00 70.19 105 GLU A C 1
ATOM 804 O O . GLU A 1 105 ? -9.480 0.381 13.872 1.00 70.19 105 GLU A O 1
ATOM 809 N N . GLY A 1 106 ? -10.091 -0.604 11.954 1.00 67.25 106 GLY A N 1
ATOM 810 C CA . GLY A 1 106 ? -11.487 -0.861 12.320 1.00 67.25 106 GLY A CA 1
ATOM 811 C C . GLY A 1 106 ? -11.767 -2.365 12.372 1.00 67.25 106 GLY A C 1
ATOM 812 O O . GLY A 1 106 ? -10.990 -3.139 12.924 1.00 67.25 106 GLY A O 1
ATOM 813 N N . SER A 1 107 ? -12.853 -2.815 11.738 1.00 64.50 107 SER A N 1
ATOM 814 C CA . SER A 1 107 ? -13.096 -4.249 11.478 1.00 64.50 107 SER A CA 1
ATOM 815 C C . SER A 1 107 ? -12.155 -4.833 10.409 1.00 64.50 107 SER A C 1
ATOM 817 O O . SER A 1 107 ? -11.972 -6.045 10.329 1.00 64.50 107 SER A O 1
ATOM 819 N N . ALA A 1 108 ? -11.558 -3.963 9.595 1.00 64.19 108 ALA A N 1
ATOM 820 C CA . ALA A 1 108 ? -10.496 -4.242 8.639 1.00 64.19 108 ALA A CA 1
ATOM 821 C C . ALA A 1 108 ? -9.519 -3.054 8.637 1.00 64.19 108 ALA A C 1
ATOM 823 O O . ALA A 1 108 ? -9.835 -1.992 9.182 1.00 64.19 108 ALA A O 1
ATOM 824 N N . LEU A 1 109 ? -8.332 -3.237 8.052 1.00 69.50 109 LEU A N 1
ATOM 825 C CA . LEU A 1 109 ? -7.388 -2.140 7.881 1.00 69.50 109 LEU A CA 1
ATOM 826 C C . LEU A 1 109 ? -7.743 -1.351 6.618 1.00 69.50 109 LEU A C 1
ATOM 828 O O . LEU A 1 109 ? -7.757 -1.921 5.525 1.00 69.50 109 LEU A O 1
ATOM 832 N N . THR A 1 110 ? -7.970 -0.053 6.781 1.00 78.50 110 THR A N 1
ATOM 833 C CA . THR A 1 110 ? -8.278 0.858 5.676 1.00 78.50 110 THR A CA 1
ATOM 834 C C . THR A 1 110 ? -7.136 1.844 5.480 1.00 78.50 110 THR A C 1
ATOM 836 O O . THR A 1 110 ? -6.581 2.356 6.454 1.00 78.50 110 THR A O 1
ATOM 839 N N . LEU A 1 111 ? -6.758 2.084 4.222 1.00 83.50 111 LEU A N 1
ATOM 840 C CA . LEU A 1 111 ? -5.739 3.063 3.860 1.00 83.50 111 LEU A CA 1
ATOM 841 C C . LEU A 1 111 ? -6.377 4.451 3.744 1.00 83.50 111 LEU A C 1
ATOM 843 O O . LEU A 1 111 ? -7.109 4.715 2.795 1.00 83.50 111 LEU A O 1
ATOM 847 N N . GLU A 1 112 ? -6.044 5.340 4.677 1.00 85.25 112 GLU A N 1
ATOM 848 C CA . GLU A 1 112 ? -6.641 6.678 4.767 1.00 85.25 112 GLU A CA 1
ATOM 849 C C . GLU A 1 112 ? -5.854 7.730 3.988 1.00 85.25 112 GLU A C 1
ATOM 851 O O . GLU A 1 112 ? -6.428 8.669 3.444 1.00 85.25 112 GLU A O 1
ATOM 856 N N . ARG A 1 113 ? -4.521 7.611 3.957 1.00 85.62 113 ARG A N 1
ATOM 857 C CA . ARG A 1 113 ? -3.651 8.543 3.225 1.00 85.62 113 ARG A CA 1
ATOM 858 C C . ARG A 1 113 ? -2.260 7.962 2.992 1.00 85.62 113 ARG A C 1
ATOM 860 O O . ARG A 1 113 ? -1.795 7.104 3.745 1.00 85.62 113 ARG A O 1
ATOM 867 N N . ILE A 1 114 ? -1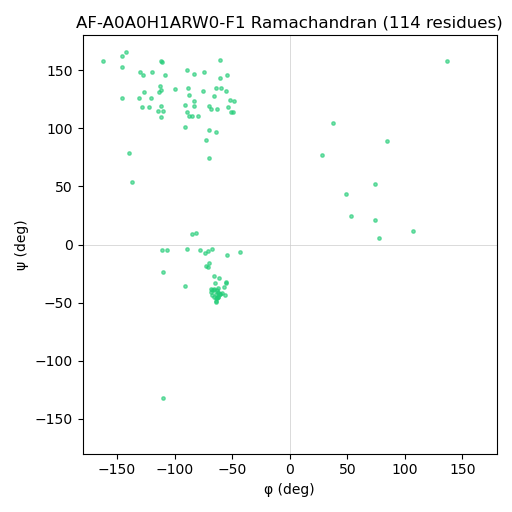.572 8.499 1.989 1.00 85.88 114 ILE A N 1
ATOM 868 C CA . ILE A 1 114 ? -0.161 8.225 1.707 1.00 85.88 114 ILE A CA 1
ATOM 869 C C . ILE A 1 114 ? 0.604 9.549 1.766 1.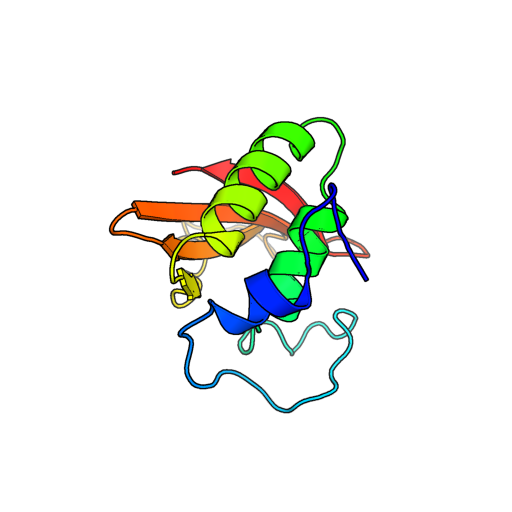00 85.88 114 ILE A C 1
ATOM 871 O O . ILE A 1 114 ? 0.243 10.499 1.079 1.00 85.88 114 ILE A O 1
ATOM 875 N N . SER A 1 115 ? 1.662 9.596 2.570 1.00 85.69 115 SER A N 1
ATOM 876 C CA . SER A 1 115 ? 2.602 10.723 2.660 1.00 85.69 115 SER A CA 1
ATOM 877 C C . SER A 1 115 ? 3.960 10.308 2.079 1.00 85.69 115 SER A C 1
ATOM 879 O O . SER A 1 115 ? 4.241 9.111 2.022 1.00 85.69 115 SER A O 1
ATOM 881 N N . ALA A 1 116 ? 4.791 11.252 1.629 1.00 78.69 116 ALA A N 1
ATOM 882 C CA . ALA A 1 116 ? 6.089 10.998 0.982 1.00 78.69 116 ALA A CA 1
ATOM 883 C C . ALA A 1 116 ? 7.189 11.938 1.487 1.00 78.69 116 ALA A C 1
ATOM 885 O O . ALA A 1 116 ? 6.823 13.004 2.033 1.00 78.69 116 ALA A O 1
#

Solvent-accessible surface area (backbone atoms only — not comparable to full-atom values): 6960 Å² total; per-residue (Å²): 117,66,49,100,89,37,57,44,67,52,31,43,68,29,43,72,55,85,76,45,71,77,91,85,75,67,92,84,50,97,80,49,75,92,33,69,43,62,66,56,55,53,50,41,40,65,67,30,42,84,91,32,32,65,59,30,48,54,50,50,56,47,37,52,75,36,57,24,32,72,43,84,58,61,73,76,79,84,73,78,91,66,82,80,71,45,67,45,48,44,35,34,38,41,88,95,40,56,34,36,40,36,29,39,56,68,102,55,80,42,49,71,43,76,48,109

Mean predicted aligned error: 9.68 Å

Radius of gyration: 13.83 Å; Cα contacts (8 Å, |Δi|>4): 177; chains: 1; bounding box: 29×30×42 Å

Secondary structure (DSSP, 8-state):
-EETTEEHHHHHHTB-----S-TT--TT-TT-GGG--HHHHHHHHHT--TTTHHHHHHHHHHHHHS-EEEEP-PPP---S--S---EEEEEEEETTEEEEEEEEESSSEEEEEEE-

pLDDT: mean 72.94, std 15.86, range [40.59, 90.0]

Foldseek 3Di:
DDAPNADLVLLLVLEPAPDFDDPDDDQQDPPRVQRDGSSNLLVQLRQADPVAVVVSSVVSVQSSPWRKYWDRWDDPPPDDDDDDFQWGWIWMDTPNDIKIFIWGDDSGIYGDYIDD

Nearest PDB structures (foldseek):
  6w3g-assembly1_A  TM=5.645E-01  e=3.452E-01  synthetic construct
  7eua-assembly1_A  TM=4.778E-01  e=1.101E+00  Dioscoreophyllum cumminsii
  1xml-assembly1_A  TM=4.364E-01  e=9.925E+00  Homo sapiens
  8r6w-assembly1_A  TM=2.935E-01  e=7.774E+00  SFTS virus AH12

=== Feature glossary ===
A reading guide for the features in this record.

Start from the sequence.

  · This is the polypeptide sequence — one letter per residue, N-terminus first. Length ranges from a few dozen residues for small domains to over a thousand for large multi-domain proteins.

Fold it, and you get atomic coordinates and the backbone conformation that goes with them.

  · Structure coordinates are given as an mmCIF _atom_site loop: one row per atom with element, residue name, chain id, sequence number, and x/y/z position in Å. Only the four main-chain atoms per residue are included here; side chains are omitted to keep the record compact.

  · Backbone dihedral angles. Every residue except chain termini has a φ (preceding-C → N → Cα → C) and a ψ (N → Cα → C → next-N). They are reported in degrees following the IUPAC sign convention. Secondary structure is essentially a statement about which (φ, ψ) basin each residue occupies.

  · The SS8 string is DSSP's per-residue secondary-structure call. α-helix (H) means an i→i+4 H-bond ladder; β-strand (E) means the residue participates in a β-sheet; 3₁₀ (G) and π (I) are tighter and wider helices; T/S are turns/bends; '-' is loop.

  · SS3 is a coarse helix/strand/coil call (letters a/b/c) made by the P-SEA algorithm from inter-Cα distances and dihedrals. It is less detailed than DSSP but needs only Cα positions.

Summarize the fold with a handful of shape descriptors and a per-residue structural alphabet.

  · Radius of gyration (Rg) is the root-mean-square distance of Cα atoms from their centroid — a single number for overall size and compactness. A globular domain of N residues has Rg ≈ 2.2·N^0.38 Å; an extended or disordered chain has a much larger Rg. The Cα contact count is the number of residue pairs whose Cα atoms are within 8 Å and are more than four positions apart in sequence — a standard proxy for tertiary packing density. The bounding box is the smallest axis-aligned box enclosing all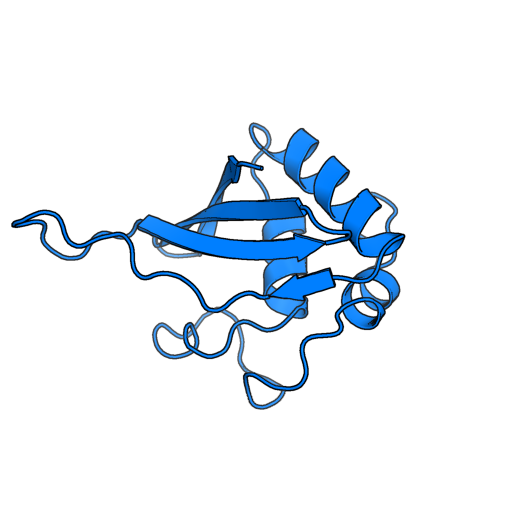 Cα atoms.

  · The Foldseek 3Di string encodes local tertiary geometry as a 20-letter alphabet — one character per residue — derived from the relative positions of nearby Cα atoms. Unlike the amino-acid sequence, 3Di is a direct function of the 3D structure, so two proteins with the same fold have similar 3Di strings even at low sequence identity.

  · Solvent-accessible surface area (SASA) is the area in Å² traced out by the centre of a 1.4 Å probe sphere (a water molecule) rolled over the protein's van der Waals surface (Shrake–Rupley / Lee–Richards construction). Buried residues have near-zero SASA; fully exposed residues can exceed 200 Å². The total SASA scales roughly with the number of surface residues.

Ask how reliable the model is.

  · pLDDT (predicted Local Distance Difference Test) is AlphaFold's per-residue confidence score, ranging from 0 to 100. Values above 90 indicate high confidence (typically well-packed cores); 70–90 is confident; 50–70 low confidence; below 50 usually means the region is disordered or the prediction is unreliable there. AlphaFold stores pLDDT in the mmCIF B-factor column.

  · B-factor (Debye–Waller factor) reflects atomic displacement in the crystal lattice. It is an experimental observable (units Å²), not a prediction; low values mean the atom is pinned down, high values mean it moves or is heterogeneous across the crystal.

  · Predicted Aligned Error (PAE) is an AlphaFold confidence matrix: entry (i, j) is the expected error in the position of residue j, in ångströms, when the prediction is superimposed on the true structure at residue i. Low PAE within a block of residues means that block is internally rigid and well-predicted; high PAE between two blocks means their relative placement is uncertain even if each block individually is confident.

Place it in context: what it resembles, what it is annotated as, and how it looks.

  · Nearest PDB neighbors are the top structural matches found by Foldseek when searching this structure against the entire Protein Data Bank. Each hit reports a TM-score (0 to 1; >0.5 almost always implies the same fold) and an E-value. These are *structural* homologs — they may share no detectable sequence similarity.

  · Functional annotations link the protein to curated databases. InterPro entries identify conserved domains and families by matching the sequence against member-database signatures (Pfam, PROSITE, CDD, …). Gene Ontology (GO) terms describe molecular function, biological process, and cellular component in a controlled vocabulary. CATH places the structure in a hierarchical fold classification (Class/Architecture/Topology/Homologous-superfamily). The organism is the source species.

  ·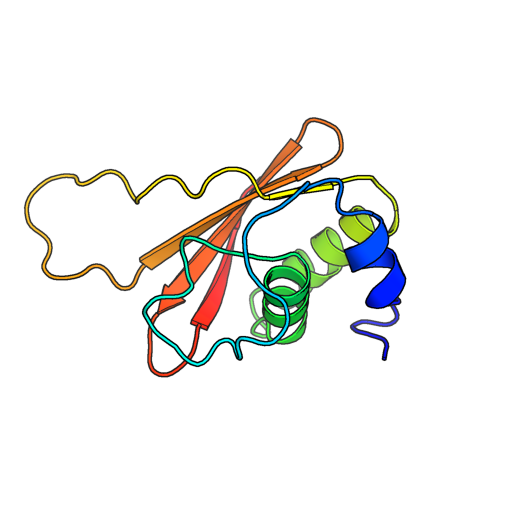 Three diagnostic plots accompany the record. The Cα contact map visualizes the tertiary structure as a 2D adjacency matrix (8 Å cutoff, sequence-local contacts suppressed). The Ramachandran plot shows the distribution of backbone (φ, ψ) torsions, with points in the α and β basins reflecting secondary structure content. The PAE plot shows AlphaFold's inter-residue confidence as a color matrix.

  · Six rendered views show the 3D structure from the faces of a cube — i.e. along ±x, ±y, ±z. Rendering representation is drawn randomly per protein from cartoon (secondary-structure ribbons), sticks (backbone bonds), or molecular surface; coloring is either N→C rainbow (blue at the N-terminus through red at the C-terminus) or one color per chain.